Protein AF-D9SQQ8-F1 (afdb_monomer)

Radius of gyration: 16.2 Å; Cα contacts (8 Å, |Δi|>4): 139; chains: 1; bounding box: 41×45×34 Å

Sequence (114 aa):
MIEKIDISKSNCKKVIVDIDGVLAIEEANRSYIRLLPVKEASEAIKTLKKLGYVIILHTSRFEFEKKVTIDWLKANGFIYDDIKFGKPRGDIYIDDRGYRFNSWENFFNDVKLY

Solvent-accessible surface area (backbone atoms only — not comparable to full-atom values): 7014 Å² total; per-residue (Å²): 135,82,82,80,78,64,79,89,78,57,96,58,47,32,36,33,33,39,37,82,54,51,40,28,49,73,57,90,96,58,59,75,72,72,49,50,64,35,89,61,37,49,60,53,45,52,50,41,45,75,75,52,38,45,38,32,39,32,40,90,59,55,73,92,46,44,63,53,51,52,51,38,38,57,76,68,65,54,76,69,78,47,78,34,72,49,93,78,92,59,78,43,78,50,48,78,84,62,75,87,83,83,47,72,68,57,48,58,58,56,60,70,75,109

Foldseek 3Di:
DPDDDPPVPDPAFEEEEECDVQQFDHDPPDDLLPTDGDPCRQVVQVVSVVVRHAYEYEYCDDPVCVVSNVVSCVVVNHDHDYYDNDDDDTDHYHDNPDDPDDDPVVVVVVVVVD

pLDDT: mean 89.26, std 14.75, range [34.41, 98.31]

Structure (mmCIF, N/CA/C/O backbone):
data_AF-D9SQQ8-F1
#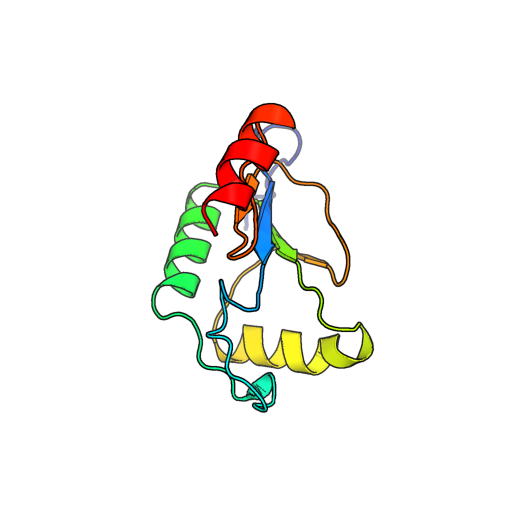
_entry.id   AF-D9SQQ8-F1
#
loop_
_atom_site.group_PDB
_atom_site.id
_atom_site.type_symbol
_atom_site.label_atom_id
_atom_site.label_alt_id
_atom_site.label_comp_id
_atom_site.label_asym_id
_atom_site.label_entity_id
_atom_site.label_seq_id
_atom_site.pdbx_PDB_ins_code
_atom_site.Cartn_x
_atom_site.Cartn_y
_atom_site.Cartn_z
_atom_site.occupancy
_atom_site.B_iso_or_equiv
_atom_site.auth_seq_id
_atom_site.auth_comp_id
_atom_site.auth_asym_id
_atom_site.auth_atom_id
_atom_site.pdbx_PDB_model_num
ATOM 1 N N . MET A 1 1 ? -20.841 -24.163 -2.973 1.00 34.41 1 MET A N 1
ATOM 2 C CA . MET A 1 1 ? -21.553 -22.875 -2.841 1.00 34.41 1 MET A CA 1
ATOM 3 C C . MET A 1 1 ? -20.645 -21.949 -2.059 1.00 34.41 1 MET A C 1
ATOM 5 O O . MET A 1 1 ? -20.301 -22.292 -0.940 1.00 34.41 1 MET A O 1
ATOM 9 N N . ILE A 1 2 ? -20.170 -20.868 -2.675 1.00 43.56 2 ILE A N 1
ATOM 10 C CA . ILE A 1 2 ? -19.396 -19.834 -1.978 1.00 43.56 2 ILE A CA 1
ATOM 11 C C . ILE A 1 2 ? -20.435 -18.898 -1.365 1.00 43.56 2 ILE A C 1
ATOM 13 O O . ILE A 1 2 ? -21.281 -18.379 -2.097 1.00 43.56 2 ILE A O 1
ATOM 17 N N . GLU A 1 3 ? -20.433 -18.755 -0.041 1.00 40.97 3 GLU A N 1
ATOM 18 C CA . GLU A 1 3 ? -21.317 -17.816 0.648 1.00 40.97 3 GLU A CA 1
ATOM 19 C C . GLU A 1 3 ? -21.110 -16.410 0.076 1.00 40.97 3 GLU A C 1
ATOM 21 O O . GLU A 1 3 ? -19.995 -15.887 0.026 1.00 40.97 3 GLU A O 1
ATOM 26 N N . LYS A 1 4 ? -22.200 -15.804 -0.402 1.00 48.50 4 LYS A N 1
ATOM 27 C CA . LYS A 1 4 ? -22.213 -14.394 -0.780 1.00 48.50 4 LYS A CA 1
ATOM 28 C C . LYS A 1 4 ? -22.090 -13.585 0.507 1.00 48.50 4 LYS A C 1
ATOM 30 O O . LYS A 1 4 ? -23.026 -13.556 1.300 1.00 48.50 4 LYS A O 1
ATOM 35 N N . ILE A 1 5 ? -20.935 -12.958 0.700 1.00 56.97 5 ILE A N 1
ATOM 36 C CA . ILE A 1 5 ? -20.684 -12.049 1.818 1.00 56.97 5 ILE A CA 1
ATOM 37 C C . ILE A 1 5 ? -21.680 -10.886 1.725 1.00 56.97 5 ILE A C 1
ATOM 39 O O . ILE A 1 5 ? -21.687 -10.132 0.750 1.00 56.97 5 ILE A O 1
ATOM 43 N N . ASP A 1 6 ? -22.529 -10.762 2.743 1.00 51.44 6 ASP A N 1
ATOM 44 C CA . ASP A 1 6 ? -23.430 -9.630 2.936 1.00 51.44 6 ASP A CA 1
ATOM 45 C C . ASP A 1 6 ? -22.625 -8.414 3.420 1.00 51.44 6 ASP A C 1
ATOM 47 O O . ASP A 1 6 ? -22.419 -8.188 4.614 1.00 51.44 6 ASP A O 1
ATOM 51 N N . ILE A 1 7 ? -22.158 -7.624 2.455 1.00 52.16 7 ILE A N 1
ATOM 52 C CA . ILE A 1 7 ? -21.410 -6.371 2.642 1.00 52.16 7 ILE A CA 1
ATOM 53 C C . ILE A 1 7 ? -22.167 -5.300 3.444 1.00 52.16 7 ILE A C 1
ATOM 55 O O . ILE A 1 7 ? -21.560 -4.299 3.818 1.00 52.16 7 ILE A O 1
ATOM 59 N N . SER A 1 8 ? -23.460 -5.489 3.739 1.00 51.50 8 SER A N 1
ATOM 60 C CA . SER A 1 8 ? -24.237 -4.554 4.560 1.00 51.50 8 SER A CA 1
ATOM 61 C C . SER A 1 8 ? -24.099 -4.790 6.072 1.00 51.50 8 SER A C 1
ATOM 63 O O . SER A 1 8 ? -24.489 -3.923 6.854 1.00 51.50 8 SER A O 1
ATOM 65 N N . LYS A 1 9 ? -23.524 -5.927 6.506 1.00 47.19 9 LYS A N 1
ATOM 66 C CA . LYS A 1 9 ? -23.503 -6.354 7.922 1.00 47.19 9 LYS A CA 1
ATOM 67 C C . LYS A 1 9 ? -22.140 -6.411 8.615 1.00 47.19 9 LYS A C 1
ATOM 69 O O . LYS A 1 9 ? -22.085 -6.744 9.796 1.00 47.19 9 LYS A O 1
ATOM 74 N N . SER A 1 10 ? -21.041 -6.056 7.958 1.00 49.28 10 SER A N 1
ATOM 75 C CA . SER A 1 10 ? -19.706 -6.114 8.571 1.00 49.28 10 SER A CA 1
ATOM 76 C C . SER A 1 10 ? -19.017 -4.754 8.573 1.00 49.28 10 SER A C 1
ATOM 78 O O . SER A 1 10 ? -18.886 -4.135 7.521 1.00 49.28 10 SER A O 1
ATOM 80 N N . ASN A 1 11 ? -18.511 -4.347 9.742 1.00 61.03 11 ASN A N 1
ATOM 81 C CA . ASN A 1 11 ? -17.512 -3.293 9.995 1.00 61.03 11 ASN A CA 1
ATOM 82 C C . ASN A 1 11 ? -16.183 -3.542 9.231 1.00 61.03 11 ASN A C 1
ATOM 84 O O . ASN A 1 11 ? -15.101 -3.593 9.816 1.00 61.03 11 ASN A O 1
ATOM 88 N N . CYS A 1 12 ? -16.247 -3.773 7.924 1.00 74.94 12 CYS A N 1
ATOM 89 C CA . CYS A 1 12 ? -15.117 -4.157 7.098 1.00 74.94 12 CYS A CA 1
ATOM 90 C C . CYS A 1 12 ? -14.290 -2.911 6.768 1.00 74.94 12 CYS A C 1
ATOM 92 O O . CYS A 1 12 ? -14.666 -2.101 5.920 1.00 74.94 12 CYS A O 1
ATOM 94 N N . LYS A 1 13 ? -13.180 -2.736 7.489 1.00 92.62 13 LYS A N 1
ATOM 95 C CA . LYS A 1 13 ? -12.264 -1.610 7.298 1.00 92.62 13 LYS A CA 1
ATOM 96 C C . LYS A 1 13 ? -11.484 -1.769 5.993 1.00 92.62 13 LYS A C 1
ATOM 98 O O . LYS A 1 13 ? -10.986 -2.852 5.678 1.00 92.62 13 LYS A O 1
ATOM 103 N N . LYS A 1 14 ? -11.339 -0.666 5.265 1.00 95.69 14 LYS A N 1
ATOM 104 C CA . LYS A 1 14 ? -10.522 -0.538 4.058 1.00 95.69 14 LYS A CA 1
ATOM 105 C C . LYS A 1 14 ? -9.100 -0.164 4.443 1.00 95.69 14 LYS A C 1
ATOM 107 O O . LYS A 1 14 ? -8.867 0.912 4.998 1.00 95.69 14 LYS A O 1
ATOM 112 N N . VAL A 1 15 ? -8.159 -1.036 4.111 1.00 97.75 15 VAL A N 1
ATOM 113 C CA . VAL A 1 15 ? -6.726 -0.778 4.228 1.00 97.75 15 VAL A CA 1
ATOM 114 C C . VAL A 1 15 ? -6.214 -0.372 2.854 1.00 97.75 15 VAL A C 1
ATOM 116 O O . VAL A 1 15 ? -6.300 -1.141 1.895 1.00 97.75 15 VAL A O 1
ATOM 119 N N . ILE A 1 16 ? -5.715 0.854 2.767 1.00 98.25 16 ILE A N 1
ATOM 120 C CA . ILE A 1 16 ? -5.030 1.382 1.596 1.00 98.25 16 ILE A CA 1
ATOM 121 C C . ILE A 1 16 ? -3.555 1.041 1.735 1.00 98.25 16 ILE A C 1
ATOM 123 O O . ILE A 1 16 ? -2.955 1.364 2.758 1.00 98.25 16 ILE A O 1
ATOM 127 N N . VAL A 1 17 ? -2.984 0.383 0.736 1.00 98.25 17 VAL A N 1
ATOM 128 C CA . VAL A 1 17 ? -1.600 -0.094 0.786 1.00 98.25 17 VAL A CA 1
ATOM 129 C C . VAL A 1 17 ? -0.848 0.479 -0.402 1.00 98.25 17 VAL A C 1
ATOM 131 O O . VAL A 1 17 ? -1.242 0.226 -1.542 1.00 98.25 17 VAL A O 1
ATOM 134 N N . ASP A 1 18 ? 0.194 1.261 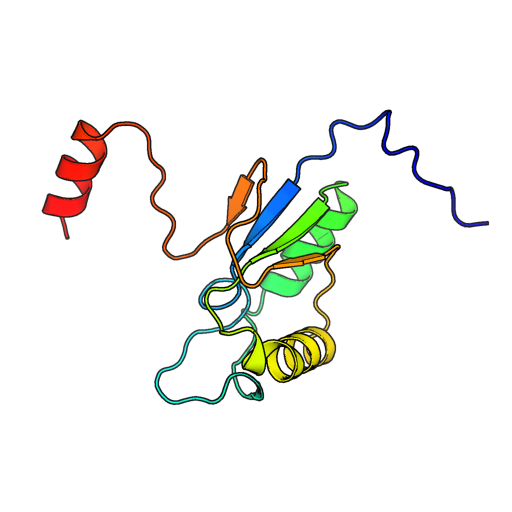-0.135 1.00 97.75 18 ASP A N 1
ATOM 135 C CA . ASP A 1 18 ? 1.108 1.709 -1.182 1.00 97.75 18 ASP A CA 1
ATOM 136 C C . ASP A 1 18 ? 1.867 0.520 -1.804 1.00 97.75 18 ASP A C 1
ATOM 138 O O . ASP A 1 18 ? 1.914 -0.572 -1.233 1.00 97.75 18 ASP A O 1
ATOM 142 N N . ILE A 1 19 ? 2.426 0.692 -3.002 1.00 97.19 19 ILE A N 1
ATOM 143 C CA . ILE A 1 19 ? 3.207 -0.354 -3.670 1.00 97.19 19 ILE A CA 1
ATOM 144 C C . ILE A 1 19 ? 4.711 -0.152 -3.462 1.00 97.19 19 ILE A C 1
ATOM 146 O O . ILE A 1 19 ? 5.386 -1.101 -3.062 1.00 97.19 19 ILE A O 1
ATOM 150 N N . ASP A 1 20 ? 5.253 1.025 -3.759 1.00 95.81 20 ASP A N 1
ATOM 151 C CA . ASP A 1 20 ? 6.693 1.247 -3.923 1.00 95.81 20 ASP A CA 1
ATOM 152 C C . ASP A 1 20 ? 7.333 1.707 -2.609 1.00 95.81 20 ASP A C 1
ATOM 154 O O . ASP A 1 20 ? 7.224 2.863 -2.224 1.00 95.81 20 ASP A O 1
ATOM 158 N N . GLY A 1 21 ? 8.041 0.797 -1.936 1.00 95.31 21 GLY A N 1
ATOM 159 C CA . GLY A 1 21 ? 8.542 0.981 -0.568 1.00 95.31 21 GLY A CA 1
ATOM 160 C C . GLY A 1 21 ? 7.757 0.168 0.468 1.00 95.31 21 GLY A C 1
ATOM 161 O O . GLY A 1 21 ? 8.253 -0.072 1.568 1.00 95.31 21 GLY A O 1
ATOM 162 N N . VAL A 1 22 ? 6.573 -0.342 0.100 1.00 97.56 22 VAL A N 1
ATOM 163 C CA . VAL A 1 22 ? 5.717 -1.169 0.972 1.00 97.56 22 VAL A CA 1
ATOM 164 C C . VAL A 1 22 ? 5.590 -2.613 0.477 1.00 97.56 22 VAL A C 1
ATOM 166 O O . VAL A 1 22 ? 5.873 -3.550 1.224 1.00 97.56 22 VAL A O 1
ATOM 169 N N . LEU A 1 23 ? 5.162 -2.825 -0.772 1.00 98.00 23 LEU A N 1
ATOM 170 C CA . LEU A 1 23 ? 5.048 -4.163 -1.373 1.00 98.00 23 LEU A CA 1
ATOM 171 C C . LEU A 1 23 ? 6.264 -4.517 -2.226 1.00 98.00 23 LEU A C 1
ATOM 173 O O . LEU A 1 23 ? 6.662 -5.681 -2.278 1.00 98.00 23 LEU A O 1
ATOM 177 N N . ALA A 1 24 ? 6.829 -3.527 -2.909 1.00 97.31 24 ALA A N 1
ATOM 178 C CA . ALA A 1 24 ? 8.020 -3.627 -3.731 1.00 97.31 24 ALA A CA 1
ATOM 179 C C . ALA A 1 24 ? 9.176 -2.897 -3.045 1.00 97.31 24 ALA A C 1
ATOM 181 O O . ALA A 1 24 ? 8.999 -1.796 -2.532 1.00 97.31 24 ALA A O 1
ATOM 182 N N . ILE A 1 25 ? 10.364 -3.497 -3.058 1.00 95.69 25 ILE A N 1
ATOM 183 C CA . ILE A 1 25 ? 11.595 -2.819 -2.655 1.00 95.69 25 ILE A CA 1
ATOM 184 C C . ILE A 1 25 ? 11.901 -1.779 -3.727 1.00 95.69 25 ILE A C 1
ATOM 186 O O . ILE A 1 25 ? 12.092 -2.132 -4.893 1.00 95.69 25 ILE A O 1
ATOM 190 N N . GLU A 1 26 ? 11.927 -0.511 -3.335 1.00 88.12 26 GLU A N 1
ATOM 191 C CA . GLU A 1 26 ? 12.252 0.577 -4.244 1.00 88.12 26 GLU A CA 1
ATOM 192 C C . GLU A 1 26 ? 13.745 0.551 -4.592 1.00 88.12 26 GLU A C 1
ATOM 194 O O . GLU A 1 26 ? 14.611 0.457 -3.722 1.00 88.12 26 GLU A O 1
ATOM 199 N N . GLU A 1 27 ? 14.052 0.622 -5.886 1.00 86.81 27 GLU A N 1
ATOM 200 C CA . GLU A 1 27 ? 15.421 0.638 -6.387 1.00 86.81 27 GLU A CA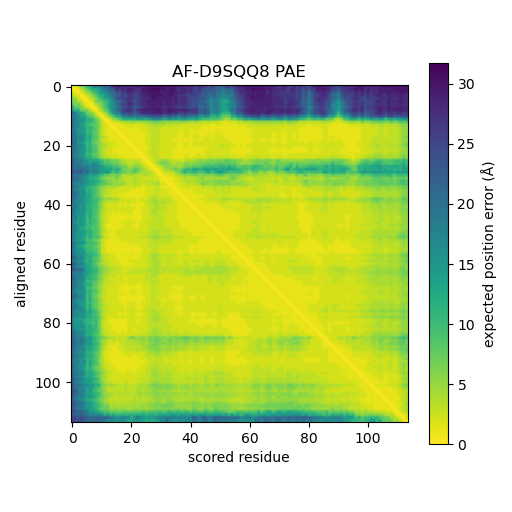 1
ATOM 201 C C . GLU A 1 27 ? 15.526 1.635 -7.539 1.00 86.81 27 GLU A C 1
ATOM 203 O O . GLU A 1 27 ? 14.807 1.537 -8.540 1.00 86.81 27 GLU A O 1
ATOM 208 N N . ALA A 1 28 ? 16.434 2.602 -7.400 1.00 80.75 28 ALA A N 1
ATOM 209 C CA . ALA A 1 28 ? 16.645 3.627 -8.411 1.00 80.75 28 ALA A CA 1
ATOM 210 C C . ALA A 1 28 ? 17.007 2.998 -9.768 1.00 80.75 28 ALA A C 1
ATOM 212 O O . ALA A 1 28 ? 17.832 2.089 -9.852 1.00 80.75 28 ALA A O 1
ATOM 213 N N . ASN A 1 29 ? 16.420 3.524 -10.848 1.00 78.75 29 ASN A N 1
ATOM 214 C CA . ASN A 1 29 ? 16.685 3.128 -12.240 1.00 78.75 29 ASN A CA 1
ATOM 215 C C . ASN A 1 29 ? 16.293 1.689 -12.623 1.00 78.75 29 ASN A C 1
ATOM 217 O O . ASN A 1 29 ? 16.644 1.227 -13.712 1.00 78.75 29 ASN A O 1
ATOM 221 N N . ARG A 1 30 ? 15.542 0.971 -11.781 1.00 81.62 30 ARG A N 1
ATOM 222 C CA . ARG A 1 30 ? 15.056 -0.373 -12.105 1.00 81.62 30 ARG A CA 1
ATOM 223 C C . ARG A 1 30 ? 13.627 -0.318 -12.640 1.00 81.62 30 ARG A C 1
ATOM 225 O O . ARG A 1 30 ? 12.750 0.322 -12.076 1.00 81.62 30 ARG A O 1
ATOM 232 N N . SER A 1 31 ? 13.374 -1.025 -13.741 1.00 86.62 31 SER A N 1
ATOM 233 C CA . SER A 1 31 ? 12.014 -1.182 -14.272 1.00 86.62 31 SER A CA 1
ATOM 234 C C . SER A 1 31 ? 11.111 -1.898 -13.261 1.00 86.62 31 SER A C 1
ATOM 236 O O . SER A 1 31 ? 11.527 -2.905 -12.682 1.00 86.62 31 SER A O 1
ATOM 238 N N . TYR A 1 32 ? 9.859 -1.446 -13.128 1.00 88.56 32 TYR A N 1
ATOM 239 C CA . TYR A 1 32 ? 8.873 -1.995 -12.189 1.00 88.56 32 TYR A CA 1
ATOM 240 C C . TYR A 1 32 ? 8.723 -3.515 -12.239 1.00 88.56 32 TYR A C 1
ATOM 242 O O . TYR A 1 32 ? 8.615 -4.155 -11.199 1.00 88.56 32 TYR A O 1
ATOM 250 N N . ILE A 1 33 ? 8.788 -4.122 -13.429 1.00 88.50 33 ILE A N 1
ATOM 251 C CA . ILE A 1 33 ? 8.663 -5.581 -13.578 1.00 88.50 33 ILE A CA 1
ATOM 252 C C . ILE A 1 33 ? 9.808 -6.358 -12.914 1.00 88.50 33 ILE A C 1
ATOM 254 O O . ILE A 1 33 ? 9.681 -7.551 -12.657 1.00 88.50 33 ILE A O 1
ATOM 258 N N . ARG A 1 34 ? 10.942 -5.698 -12.659 1.00 90.06 34 ARG A N 1
ATOM 259 C CA . ARG A 1 34 ? 12.133 -6.312 -12.072 1.00 90.06 34 ARG A CA 1
ATOM 260 C C . ARG A 1 34 ? 12.260 -6.047 -10.580 1.00 90.06 34 ARG A C 1
ATOM 262 O O . ARG A 1 34 ? 13.192 -6.607 -10.007 1.00 90.06 34 ARG A O 1
ATOM 269 N N . LEU A 1 35 ? 11.422 -5.202 -9.977 1.00 93.88 35 LEU A N 1
ATOM 270 C CA . LEU A 1 35 ? 11.518 -4.914 -8.546 1.00 93.88 35 LEU A CA 1
ATOM 271 C C . LEU A 1 35 ? 11.312 -6.192 -7.734 1.00 93.88 35 LEU A C 1
ATOM 273 O O . LEU A 1 35 ? 10.528 -7.066 -8.113 1.00 93.88 35 LEU A O 1
ATOM 277 N N . LEU A 1 36 ? 12.046 -6.309 -6.633 1.00 95.81 36 LEU A N 1
ATOM 278 C CA . LEU A 1 36 ? 11.891 -7.428 -5.713 1.00 95.81 36 LEU A CA 1
ATOM 279 C C . LEU A 1 36 ? 10.706 -7.151 -4.782 1.00 95.81 36 LEU A C 1
ATOM 281 O O . LEU A 1 36 ? 10.551 -6.013 -4.337 1.00 95.81 36 LEU A O 1
ATOM 285 N N . PRO A 1 37 ? 9.863 -8.147 -4.469 1.00 97.06 37 PRO A N 1
ATOM 286 C CA . PRO A 1 37 ? 8.838 -7.970 -3.454 1.00 97.06 37 PRO A CA 1
ATOM 287 C C . PRO A 1 37 ? 9.488 -7.855 -2.069 1.00 97.06 37 PRO A C 1
ATOM 289 O O . PRO A 1 37 ? 10.483 -8.525 -1.777 1.00 97.06 37 PRO A O 1
ATOM 292 N N . VAL A 1 38 ? 8.892 -7.055 -1.189 1.00 97.31 38 VAL A N 1
ATOM 293 C CA . VAL A 1 38 ? 9.194 -7.100 0.245 1.00 97.31 38 VAL A CA 1
ATOM 294 C C . VAL A 1 38 ? 8.788 -8.482 0.763 1.00 97.31 38 VAL A C 1
ATOM 296 O O . VAL A 1 38 ? 7.657 -8.930 0.556 1.00 97.31 38 VAL A O 1
ATOM 299 N N . LYS A 1 39 ? 9.730 -9.182 1.404 1.00 94.69 39 LYS A N 1
ATO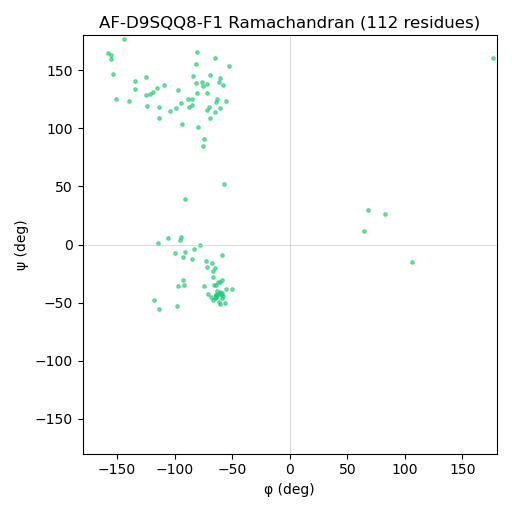M 300 C CA . LYS A 1 39 ? 9.654 -10.625 1.688 1.00 94.69 39 LYS A CA 1
ATOM 301 C C . LYS A 1 39 ? 8.391 -11.024 2.462 1.00 94.69 39 LYS A C 1
ATOM 303 O O . LYS A 1 39 ? 7.794 -12.058 2.169 1.00 94.69 39 LYS A O 1
ATOM 308 N N . GLU A 1 40 ? 7.959 -10.205 3.414 1.00 94.88 40 GLU A N 1
ATOM 309 C CA . GLU A 1 40 ? 6.824 -10.480 4.300 1.00 94.88 40 GLU A CA 1
ATOM 310 C C . GLU A 1 40 ? 5.488 -9.919 3.778 1.00 94.88 40 GLU A C 1
ATOM 312 O O . GLU A 1 40 ? 4.423 -10.271 4.293 1.00 94.88 40 GLU A O 1
ATOM 317 N N . ALA A 1 41 ? 5.508 -9.075 2.742 1.00 97.06 41 ALA A N 1
ATOM 318 C CA . ALA A 1 41 ? 4.344 -8.291 2.337 1.00 97.06 41 ALA A CA 1
ATOM 319 C C . ALA A 1 41 ? 3.170 -9.159 1.857 1.00 97.06 41 ALA A C 1
ATOM 321 O O . ALA A 1 41 ? 2.027 -8.940 2.258 1.00 97.06 41 ALA A O 1
ATOM 322 N N . SER A 1 42 ? 3.431 -10.189 1.043 1.00 95.62 42 SER A N 1
ATOM 323 C CA . SER A 1 42 ? 2.370 -11.080 0.543 1.00 95.62 42 SER A CA 1
ATOM 324 C C . SER A 1 42 ? 1.639 -11.803 1.684 1.00 95.62 42 SER A C 1
ATOM 326 O O . SER A 1 42 ? 0.409 -11.906 1.667 1.00 95.62 42 SER A O 1
ATOM 328 N N . GLU A 1 43 ? 2.364 -12.263 2.711 1.00 95.81 43 GLU A N 1
ATOM 329 C CA . GLU A 1 43 ? 1.750 -12.961 3.849 1.00 95.81 43 GLU A CA 1
ATOM 330 C C . GLU A 1 43 ? 1.009 -12.004 4.790 1.00 95.81 43 GLU A C 1
ATOM 332 O O . GLU A 1 43 ? -0.077 -12.334 5.278 1.00 95.81 43 GLU A O 1
ATOM 337 N N .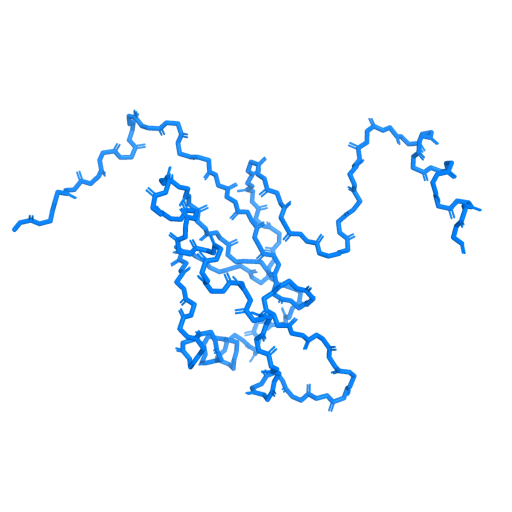 ALA A 1 44 ? 1.526 -10.787 4.981 1.00 96.19 44 ALA A N 1
ATOM 338 C CA . ALA A 1 44 ? 0.823 -9.742 5.718 1.00 96.19 44 ALA A CA 1
ATOM 339 C C . ALA A 1 44 ? -0.537 -9.423 5.072 1.00 96.19 44 ALA A C 1
ATOM 341 O O . ALA A 1 44 ? -1.567 -9.414 5.749 1.00 96.19 44 ALA A O 1
ATOM 342 N N . ILE A 1 45 ? -0.569 -9.262 3.745 1.00 97.56 45 ILE A N 1
ATOM 343 C CA . ILE A 1 45 ? -1.802 -8.999 2.991 1.00 97.56 45 ILE A CA 1
ATOM 344 C C . ILE A 1 45 ? -2.788 -10.170 3.086 1.00 97.56 45 ILE A C 1
ATOM 346 O O . ILE A 1 45 ? -3.978 -9.958 3.332 1.00 97.56 45 ILE A O 1
ATOM 350 N N . LYS A 1 46 ? -2.312 -11.417 2.969 1.00 96.25 46 LYS A N 1
ATOM 351 C CA . LYS A 1 46 ? -3.151 -12.611 3.179 1.00 96.25 46 LYS A CA 1
ATOM 352 C C . LYS A 1 46 ? -3.751 -12.647 4.579 1.00 96.25 46 LYS A C 1
ATOM 354 O O . LYS A 1 46 ? -4.926 -12.977 4.727 1.00 96.25 46 LYS A O 1
ATOM 359 N N . THR A 1 47 ? -2.967 -12.298 5.593 1.00 95.75 47 THR A N 1
ATOM 360 C CA . THR A 1 47 ? -3.425 -12.245 6.985 1.00 95.75 47 THR A CA 1
ATOM 361 C C . THR A 1 47 ? -4.500 -11.177 7.173 1.00 95.75 47 THR A C 1
ATOM 363 O O . THR A 1 47 ? -5.552 -11.475 7.733 1.00 95.7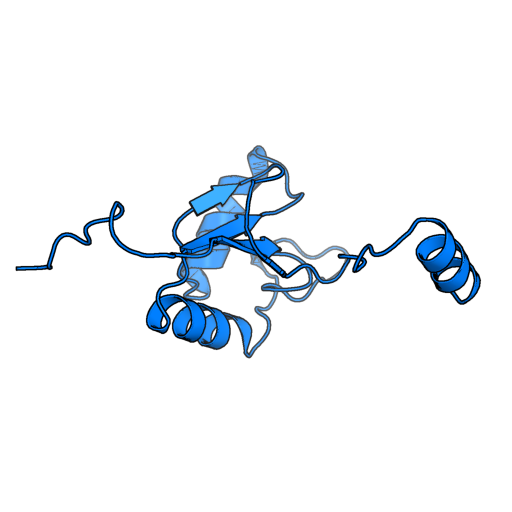5 47 THR A O 1
ATOM 366 N N . LEU A 1 48 ? -4.311 -9.971 6.627 1.00 94.38 48 LEU A N 1
ATOM 367 C CA . LEU A 1 48 ? -5.336 -8.923 6.661 1.00 94.38 48 LEU A CA 1
ATOM 368 C C . LEU A 1 48 ? -6.630 -9.366 5.960 1.00 94.38 48 LEU A C 1
ATOM 370 O O . LEU A 1 48 ? -7.717 -9.194 6.507 1.00 94.38 48 LEU A O 1
ATOM 374 N N . LYS A 1 49 ? -6.544 -10.021 4.797 1.00 93.75 49 LYS A N 1
ATOM 375 C CA . LYS A 1 49 ? -7.742 -10.566 4.141 1.00 93.75 49 LYS A CA 1
ATOM 376 C C . LYS A 1 49 ? -8.438 -11.643 4.981 1.00 93.75 49 LYS A C 1
ATOM 378 O O . LYS A 1 49 ? -9.662 -11.630 5.061 1.00 93.75 49 LYS A O 1
ATOM 383 N N . LYS A 1 50 ? -7.693 -12.538 5.646 1.00 94.50 50 LYS A N 1
ATOM 384 C CA . LYS A 1 50 ? -8.258 -13.550 6.569 1.00 94.50 50 LYS A CA 1
ATOM 385 C C . LYS A 1 50 ? -8.979 -12.917 7.763 1.00 94.50 50 LYS A C 1
ATOM 387 O O . LYS A 1 50 ? -9.963 -13.471 8.236 1.00 94.50 50 LYS A O 1
ATOM 392 N N . LEU A 1 51 ? -8.512 -11.757 8.224 1.00 92.56 51 LEU A N 1
ATOM 393 C CA . LEU A 1 51 ? -9.151 -10.968 9.283 1.00 92.56 51 LEU A CA 1
ATOM 394 C C . LEU A 1 51 ? -10.365 -10.159 8.788 1.00 92.56 51 LEU A C 1
ATOM 396 O O . LEU A 1 51 ? -11.001 -9.470 9.582 1.00 92.56 51 LEU A O 1
ATOM 400 N N . GLY A 1 52 ? -10.694 -10.239 7.496 1.00 92.75 52 GLY A N 1
ATOM 401 C CA . GLY A 1 52 ? -11.858 -9.581 6.915 1.00 92.75 52 GLY A CA 1
ATOM 402 C C . GLY A 1 52 ? -11.638 -8.112 6.566 1.00 92.75 52 GLY A C 1
ATOM 403 O O . GLY A 1 52 ? -12.607 -7.364 6.561 1.00 92.75 52 GLY A O 1
ATOM 404 N N . TYR A 1 53 ? -10.405 -7.676 6.290 1.00 95.12 53 TYR A N 1
ATOM 405 C CA . TYR A 1 53 ? -10.141 -6.339 5.744 1.00 95.12 53 TYR A CA 1
ATOM 406 C C . TYR A 1 53 ? -10.302 -6.309 4.218 1.00 95.12 53 TYR A C 1
ATOM 408 O O . TYR A 1 53 ? -9.922 -7.258 3.527 1.00 95.12 53 TYR A O 1
ATOM 416 N N . VAL A 1 54 ? -10.793 -5.182 3.691 1.00 96.25 54 VAL A N 1
ATOM 417 C CA . VAL A 1 54 ? -10.740 -4.876 2.251 1.00 96.25 54 VAL A CA 1
ATOM 418 C C . VAL A 1 54 ? -9.386 -4.247 1.942 1.00 96.25 54 VAL A C 1
ATOM 420 O O . VAL A 1 54 ? -9.021 -3.240 2.549 1.00 96.25 54 VAL A O 1
ATOM 423 N N . ILE A 1 55 ? -8.659 -4.817 0.986 1.00 97.88 55 ILE A N 1
ATOM 424 C CA . ILE A 1 55 ? -7.325 -4.369 0.581 1.00 97.88 55 ILE A CA 1
ATOM 425 C C . ILE A 1 55 ? -7.424 -3.618 -0.740 1.00 97.88 55 ILE A C 1
ATOM 427 O O . ILE A 1 55 ? -7.744 -4.205 -1.774 1.00 97.88 55 ILE A O 1
ATOM 431 N N . ILE A 1 56 ? -7.112 -2.325 -0.707 1.00 98.12 56 ILE A N 1
ATOM 432 C CA . ILE A 1 56 ? -7.040 -1.476 -1.896 1.00 98.12 56 ILE A CA 1
ATOM 433 C C . ILE A 1 56 ? -5.587 -1.062 -2.079 1.00 98.12 56 ILE A C 1
ATOM 435 O O . ILE A 1 56 ? -5.021 -0.386 -1.223 1.00 98.12 56 ILE A O 1
ATOM 439 N N . LEU A 1 57 ? -4.992 -1.445 -3.201 1.00 98.31 57 LEU A N 1
ATOM 440 C CA . LEU A 1 57 ? -3.665 -0.967 -3.559 1.00 98.31 57 LEU A CA 1
ATOM 441 C C . LEU A 1 57 ? -3.754 0.470 -4.073 1.00 98.31 57 LEU A C 1
ATOM 443 O O . LEU A 1 57 ? -4.671 0.823 -4.818 1.00 98.31 57 LEU A O 1
ATOM 447 N N . HIS A 1 58 ? -2.797 1.295 -3.680 1.00 96.81 58 HIS A N 1
ATOM 448 C CA . HIS A 1 58 ? -2.621 2.663 -4.142 1.00 96.81 58 HIS A CA 1
ATOM 449 C C . HIS A 1 58 ? -1.204 2.814 -4.682 1.00 96.81 58 HIS A C 1
ATOM 451 O O . HIS A 1 58 ? -0.286 2.186 -4.174 1.00 96.81 58 HIS A O 1
ATOM 457 N N . THR A 1 59 ? -1.024 3.602 -5.735 1.00 96.62 59 THR A N 1
ATOM 458 C CA . THR A 1 59 ? 0.309 3.878 -6.266 1.00 96.62 59 THR A CA 1
ATOM 459 C C . THR A 1 59 ? 0.338 5.224 -6.974 1.00 96.62 59 THR A C 1
ATOM 461 O O . THR A 1 59 ? -0.650 5.637 -7.586 1.00 96.62 59 THR A O 1
ATOM 464 N N . SER A 1 60 ? 1.486 5.895 -6.885 1.00 94.25 60 SER A N 1
ATOM 465 C CA . SER A 1 60 ? 1.811 7.110 -7.635 1.00 94.25 60 SER A CA 1
ATOM 466 C C . SER A 1 60 ? 2.323 6.830 -9.053 1.00 94.25 60 SER A C 1
ATOM 468 O O . SER A 1 60 ? 2.530 7.778 -9.812 1.00 94.25 60 SER A O 1
ATOM 470 N N . ARG A 1 61 ? 2.501 5.553 -9.428 1.00 93.62 61 ARG A N 1
ATOM 471 C CA . ARG A 1 61 ? 2.759 5.140 -10.815 1.00 93.62 61 ARG A CA 1
ATOM 472 C C . ARG A 1 61 ? 1.700 5.717 -11.749 1.00 93.62 61 ARG A C 1
ATOM 474 O O . ARG A 1 61 ? 0.558 5.961 -11.355 1.00 93.62 61 ARG A O 1
ATOM 481 N N . PHE A 1 62 ? 2.053 5.904 -13.012 1.00 93.25 62 PHE A N 1
ATOM 482 C CA . PHE A 1 62 ? 1.138 6.452 -14.006 1.00 93.25 62 PHE A CA 1
ATOM 483 C C . PHE A 1 62 ? 0.183 5.386 -14.560 1.00 93.25 62 PHE A C 1
ATOM 485 O O . PHE A 1 62 ? 0.506 4.201 -14.621 1.00 93.25 62 PHE A O 1
ATOM 492 N N . GLU A 1 63 ? -0.991 5.798 -15.055 1.00 92.88 63 GLU A N 1
ATOM 493 C CA . GLU A 1 63 ? -1.995 4.868 -15.611 1.00 92.88 63 GLU A CA 1
ATOM 494 C C . GLU A 1 63 ? -1.444 4.046 -16.798 1.00 92.88 63 GLU A C 1
ATOM 496 O O . GLU A 1 63 ? -1.816 2.886 -16.976 1.00 92.88 63 GLU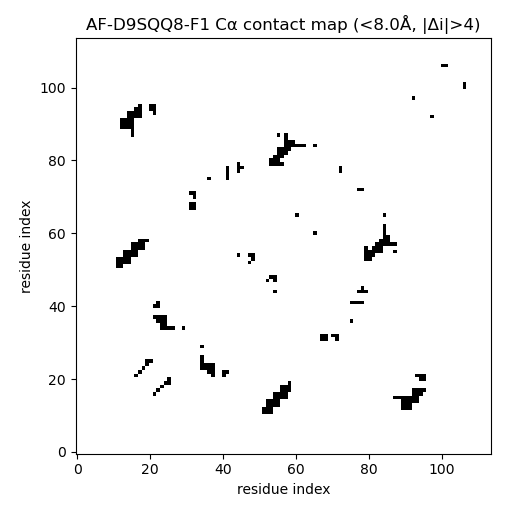 A O 1
ATOM 501 N N . PHE A 1 64 ? -0.500 4.587 -17.584 1.00 93.38 64 PHE A N 1
ATOM 502 C CA . PHE A 1 64 ? 0.150 3.834 -18.670 1.00 93.38 64 PHE A CA 1
ATOM 503 C C . PHE A 1 64 ? 1.037 2.679 -18.158 1.00 93.38 64 PHE A C 1
ATOM 505 O O . PHE A 1 64 ? 1.355 1.758 -18.908 1.00 93.38 64 PHE A O 1
ATOM 512 N N . GLU A 1 65 ? 1.382 2.673 -16.868 1.00 94.94 65 GLU A N 1
ATOM 513 C CA . GLU A 1 65 ? 2.172 1.643 -16.180 1.00 94.94 65 GLU A CA 1
ATOM 514 C C . GLU A 1 65 ? 1.281 0.604 -15.486 1.00 94.94 65 GLU A C 1
ATOM 516 O O . GLU A 1 65 ? 1.755 -0.328 -14.824 1.00 94.94 65 GLU A O 1
ATOM 521 N N . LYS A 1 66 ? -0.038 0.716 -15.653 1.00 95.69 66 LYS A N 1
ATOM 522 C CA . LYS A 1 66 ? -1.006 -0.191 -15.043 1.00 95.69 66 LYS A CA 1
ATOM 523 C C . LYS A 1 66 ? -0.789 -1.639 -15.425 1.00 95.69 66 LYS A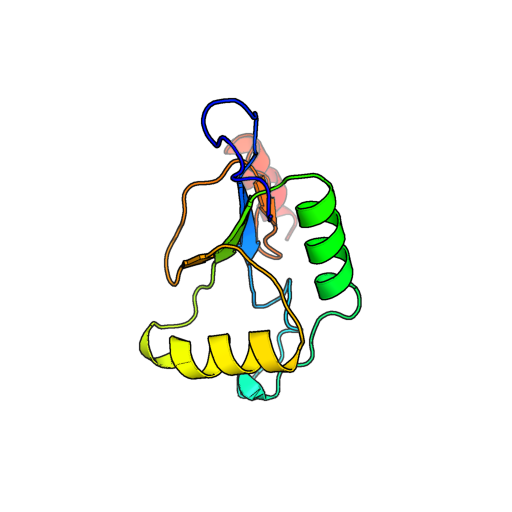 C 1
ATOM 525 O O . LYS A 1 66 ? -0.809 -2.509 -14.557 1.00 95.69 66 LYS A O 1
ATOM 530 N N . LYS A 1 67 ? -0.538 -1.903 -16.710 1.00 96.50 67 LYS A N 1
ATOM 531 C CA . LYS A 1 67 ? -0.313 -3.269 -17.187 1.00 96.50 67 LYS A CA 1
ATOM 532 C C . LYS A 1 67 ? 0.900 -3.898 -16.500 1.00 96.50 67 LYS A C 1
ATOM 534 O O . LYS A 1 67 ? 0.778 -4.983 -15.942 1.00 96.50 67 LYS A O 1
ATOM 539 N N . VAL A 1 68 ? 2.042 -3.205 -16.497 1.00 96.56 68 VAL A N 1
ATOM 540 C CA . VAL A 1 68 ? 3.273 -3.727 -15.880 1.00 96.56 68 VAL A CA 1
ATOM 541 C C . VAL A 1 68 ? 3.118 -3.911 -14.369 1.00 96.56 68 VAL A C 1
ATOM 543 O O . VAL A 1 68 ? 3.615 -4.887 -13.815 1.00 96.56 68 VAL A O 1
ATOM 546 N N . THR A 1 69 ? 2.366 -3.028 -13.713 1.00 96.88 69 THR A N 1
ATOM 547 C CA . THR A 1 69 ? 2.077 -3.119 -12.278 1.00 96.88 69 THR A CA 1
ATOM 548 C C . THR A 1 69 ? 1.213 -4.337 -11.947 1.00 96.88 69 THR A C 1
ATOM 550 O O . THR A 1 69 ? 1.565 -5.109 -11.059 1.00 96.88 69 THR A O 1
ATOM 553 N N . ILE A 1 70 ? 0.123 -4.563 -12.688 1.00 97.38 70 ILE A N 1
ATOM 554 C CA . ILE A 1 70 ? -0.757 -5.728 -12.492 1.00 97.38 70 ILE A CA 1
ATOM 555 C C . ILE A 1 70 ? -0.013 -7.036 -12.786 1.00 97.38 70 ILE A C 1
ATOM 557 O O . ILE A 1 70 ? -0.126 -7.992 -12.017 1.00 97.38 70 ILE A O 1
ATOM 561 N N . ASP A 1 71 ? 0.775 -7.077 -13.864 1.00 97.38 71 ASP A N 1
ATOM 562 C CA . ASP A 1 71 ? 1.568 -8.257 -14.222 1.00 97.38 71 ASP A CA 1
ATOM 563 C C . ASP A 1 71 ? 2.580 -8.599 -13.114 1.00 97.38 71 ASP A C 1
ATOM 565 O O . ASP A 1 71 ? 2.702 -9.763 -12.727 1.00 97.38 71 ASP A O 1
ATOM 569 N N . TRP A 1 72 ? 3.249 -7.589 -12.546 1.00 97.44 72 TRP A N 1
ATOM 570 C CA . TRP A 1 72 ? 4.172 -7.767 -11.424 1.00 97.44 72 TRP A CA 1
ATOM 571 C C . TRP A 1 72 ? 3.465 -8.264 -10.156 1.00 97.44 72 TRP A C 1
ATOM 573 O O . TRP A 1 72 ? 3.932 -9.214 -9.525 1.00 97.44 72 TRP A O 1
ATOM 583 N N . LEU A 1 73 ? 2.315 -7.683 -9.796 1.00 97.75 73 LEU A N 1
ATOM 584 C CA . LEU A 1 73 ? 1.535 -8.107 -8.626 1.00 97.75 73 LEU A CA 1
ATOM 585 C C . LEU A 1 73 ? 1.105 -9.574 -8.739 1.00 97.75 73 LEU A C 1
ATOM 587 O O . LEU A 1 73 ? 1.232 -10.341 -7.782 1.00 97.75 73 LEU A O 1
ATOM 591 N N . LYS A 1 74 ? 0.652 -9.978 -9.932 1.00 96.50 74 LYS A N 1
ATOM 592 C CA . LYS A 1 74 ? 0.267 -11.359 -10.231 1.00 96.50 74 LYS A CA 1
ATOM 593 C C . LYS A 1 74 ? 1.459 -12.309 -10.146 1.00 96.50 74 LYS A C 1
ATOM 595 O O . LYS A 1 74 ? 1.340 -13.363 -9.526 1.00 96.50 74 LYS A O 1
ATOM 600 N N . ALA A 1 75 ? 2.595 -11.943 -10.741 1.00 96.19 75 ALA A N 1
ATOM 601 C CA . ALA A 1 75 ? 3.808 -12.762 -10.727 1.00 96.19 75 ALA A CA 1
ATOM 602 C C . ALA A 1 75 ? 4.334 -13.012 -9.303 1.00 96.19 75 ALA A C 1
ATOM 604 O O . ALA A 1 75 ? 4.854 -14.089 -9.024 1.00 96.19 75 ALA A O 1
ATOM 605 N N . ASN A 1 76 ? 4.140 -12.052 -8.396 1.00 95.69 76 ASN A N 1
ATOM 606 C CA . ASN A 1 76 ? 4.561 -12.142 -6.996 1.00 95.69 76 ASN A CA 1
ATOM 607 C C . ASN A 1 76 ? 3.454 -12.646 -6.044 1.00 95.69 76 ASN A C 1
ATOM 609 O O . ASN A 1 76 ? 3.641 -12.676 -4.828 1.00 95.69 76 ASN A O 1
ATOM 613 N N . GLY A 1 77 ? 2.298 -13.066 -6.573 1.00 94.56 77 GLY A N 1
ATOM 614 C CA . GLY A 1 77 ? 1.233 -13.693 -5.787 1.00 94.56 77 GLY A CA 1
ATOM 615 C C . GLY A 1 77 ? 0.534 -12.758 -4.795 1.00 94.56 77 GLY A C 1
ATOM 616 O O . GLY A 1 77 ? 0.069 -13.217 -3.747 1.00 94.56 77 GLY A O 1
ATOM 617 N N . PHE A 1 78 ? 0.468 -11.457 -5.092 1.00 97.62 78 PHE 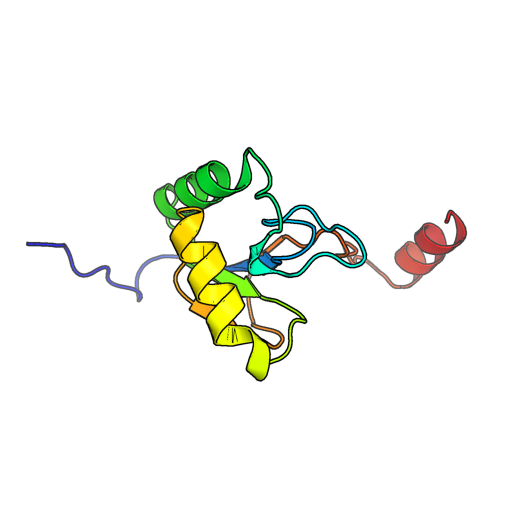A N 1
ATOM 618 C CA . PHE A 1 78 ? -0.299 -10.508 -4.287 1.00 97.62 78 PHE A CA 1
ATOM 619 C C . PHE A 1 78 ? -1.799 -10.655 -4.547 1.00 97.62 78 PHE A C 1
ATOM 621 O O . PHE A 1 78 ? -2.245 -10.763 -5.689 1.00 97.62 78 PHE A O 1
ATOM 628 N N . ILE A 1 79 ? -2.582 -10.629 -3.468 1.00 96.12 79 ILE A N 1
ATOM 629 C CA . ILE A 1 79 ? -4.046 -10.667 -3.507 1.00 96.12 79 ILE A CA 1
ATOM 630 C C . ILE A 1 79 ? -4.603 -9.355 -2.962 1.00 96.12 79 ILE A C 1
ATOM 632 O O . ILE A 1 79 ? -4.150 -8.867 -1.936 1.00 96.12 79 ILE A O 1
ATOM 636 N N . TYR A 1 80 ? -5.587 -8.775 -3.634 1.00 97.88 80 TYR A N 1
ATOM 637 C CA . TYR A 1 80 ? -6.182 -7.490 -3.266 1.00 97.88 80 TYR A CA 1
ATOM 638 C C . TYR A 1 80 ? -7.587 -7.387 -3.870 1.00 97.88 80 TYR A C 1
ATOM 640 O O . TYR A 1 80 ? -7.952 -8.203 -4.715 1.00 97.88 80 TYR A O 1
ATOM 648 N N . ASP A 1 81 ? -8.395 -6.443 -3.392 1.00 97.44 81 ASP A N 1
ATOM 649 C CA . ASP A 1 81 ? -9.770 -6.235 -3.866 1.00 97.44 81 ASP A CA 1
ATOM 650 C C . ASP A 1 81 ? -9.837 -5.213 -5.010 1.00 97.44 81 ASP A C 1
ATOM 652 O O . ASP A 1 81 ? -10.645 -5.364 -5.923 1.00 97.44 81 ASP A O 1
ATOM 656 N N . ASP A 1 82 ? -8.982 -4.185 -4.985 1.00 96.81 82 ASP A N 1
ATOM 657 C CA . ASP A 1 82 ? -8.938 -3.121 -5.998 1.00 96.81 82 ASP A CA 1
ATOM 658 C C . ASP A 1 82 ? -7.542 -2.464 -6.057 1.00 96.81 82 ASP A C 1
ATOM 660 O O . ASP A 1 82 ? -6.750 -2.597 -5.123 1.00 96.81 82 ASP A O 1
ATOM 664 N N . ILE A 1 83 ? -7.239 -1.744 -7.139 1.00 97.50 83 ILE A N 1
ATOM 665 C CA . ILE A 1 83 ? -6.016 -0.943 -7.308 1.00 97.50 83 ILE A CA 1
ATOM 666 C C . ILE A 1 83 ? -6.362 0.436 -7.880 1.00 97.50 83 ILE A C 1
ATOM 668 O O . ILE A 1 83 ? -7.118 0.541 -8.850 1.00 97.50 83 ILE A O 1
ATOM 672 N N . LYS A 1 84 ? -5.801 1.503 -7.300 1.00 96.75 84 LYS A N 1
ATOM 673 C CA . LYS A 1 84 ? -6.013 2.894 -7.722 1.00 96.75 84 LYS A CA 1
ATOM 674 C C . LYS A 1 84 ? -4.692 3.603 -8.029 1.00 96.75 84 LYS A C 1
ATOM 676 O O . LYS A 1 84 ? -3.806 3.661 -7.185 1.00 96.75 84 LYS A O 1
ATOM 681 N N . PHE A 1 85 ? -4.619 4.212 -9.212 1.00 94.31 85 PHE A N 1
ATOM 682 C CA . PHE A 1 85 ? -3.518 5.069 -9.689 1.00 94.31 85 PHE A CA 1
ATOM 683 C C . PHE A 1 85 ? -3.785 6.544 -9.326 1.00 94.31 85 PHE A C 1
ATOM 685 O O . PHE A 1 85 ? -3.638 7.468 -10.119 1.00 94.31 85 PHE A O 1
ATOM 692 N N . GLY A 1 86 ? -4.320 6.742 -8.124 1.00 87.12 86 GLY A N 1
ATOM 693 C CA . GLY A 1 86 ? -4.797 8.005 -7.575 1.00 87.12 86 GLY A CA 1
ATOM 694 C C . GLY A 1 86 ? -5.403 7.754 -6.197 1.00 87.12 86 GLY A C 1
ATOM 695 O O . GLY A 1 86 ? -5.748 6.619 -5.877 1.00 87.12 86 GLY A O 1
ATOM 696 N N . LYS A 1 87 ? -5.538 8.789 -5.364 1.00 89.62 87 LYS A N 1
ATOM 697 C CA . LYS A 1 87 ? -5.811 8.623 -3.927 1.00 89.62 87 LYS A CA 1
ATOM 698 C C . LYS A 1 87 ? -7.188 7.990 -3.630 1.00 89.62 87 LYS A C 1
ATOM 700 O O . LYS A 1 87 ? -8.212 8.641 -3.860 1.00 89.62 87 LYS A O 1
ATOM 705 N N . PRO A 1 88 ? -7.257 6.769 -3.063 1.00 93.50 88 PRO A N 1
ATOM 706 C CA . PRO A 1 88 ? -8.511 6.173 -2.613 1.00 93.50 88 PRO A CA 1
ATOM 707 C C . PRO A 1 88 ? -8.940 6.715 -1.244 1.00 93.50 88 PRO A C 1
ATOM 709 O O . PRO A 1 88 ? -8.148 7.280 -0.492 1.00 93.50 88 PRO A O 1
ATOM 712 N N . ARG A 1 89 ? -10.205 6.469 -0.886 1.00 92.94 89 ARG A N 1
ATOM 713 C CA . ARG A 1 89 ? -10.718 6.662 0.476 1.00 92.94 89 ARG A CA 1
ATOM 714 C C . ARG A 1 89 ? -10.646 5.343 1.248 1.00 92.94 89 ARG A C 1
ATOM 716 O O . ARG A 1 89 ? -11.295 4.377 0.843 1.00 92.94 89 ARG A O 1
ATOM 723 N N . GLY A 1 90 ? -9.935 5.328 2.373 1.00 94.12 90 GLY A N 1
ATOM 724 C CA . GLY A 1 90 ? -9.896 4.190 3.298 1.00 94.12 90 GLY A CA 1
ATOM 725 C C . GLY A 1 90 ? -9.810 4.581 4.770 1.00 94.12 90 GLY A C 1
ATOM 726 O O . GLY A 1 90 ? -9.755 5.766 5.103 1.00 94.12 90 GLY A O 1
ATOM 727 N N . ASP A 1 91 ? -9.835 3.561 5.626 1.00 95.94 91 ASP A N 1
ATOM 728 C CA . ASP A 1 91 ? -9.844 3.674 7.089 1.00 95.94 91 ASP A CA 1
ATOM 729 C C . ASP A 1 91 ? -8.429 3.628 7.678 1.00 95.94 91 ASP A C 1
ATOM 731 O O . ASP A 1 91 ? -8.161 4.220 8.722 1.00 95.94 91 ASP A O 1
ATOM 735 N N . ILE A 1 92 ? -7.521 2.908 7.013 1.00 95.88 92 ILE A N 1
ATOM 736 C CA . ILE A 1 92 ? -6.113 2.748 7.387 1.00 95.88 92 ILE A CA 1
ATOM 737 C C . ILE A 1 92 ? -5.270 2.926 6.124 1.00 95.88 92 ILE A C 1
ATOM 739 O O . ILE A 1 92 ? -5.659 2.440 5.064 1.00 95.88 92 ILE A O 1
ATOM 743 N N . TYR A 1 93 ? -4.120 3.587 6.245 1.00 97.56 93 TYR A N 1
ATOM 744 C CA . TYR A 1 93 ? -3.129 3.717 5.176 1.00 97.56 93 TYR A CA 1
ATOM 745 C C . TYR A 1 93 ? -1.819 3.078 5.645 1.00 97.56 93 TYR A C 1
ATOM 747 O O . TYR A 1 93 ? -1.378 3.336 6.766 1.00 97.56 93 TYR A O 1
ATOM 755 N N . ILE A 1 94 ? -1.235 2.230 4.803 1.00 97.56 94 ILE A N 1
ATOM 756 C CA . ILE A 1 94 ? 0.105 1.662 4.952 1.00 97.56 94 ILE A CA 1
ATOM 757 C C . ILE A 1 94 ? 0.930 2.236 3.805 1.00 97.56 94 ILE A C 1
ATOM 759 O O . ILE A 1 94 ? 0.687 1.904 2.647 1.00 97.56 94 ILE A O 1
ATOM 763 N N . ASP A 1 95 ? 1.851 3.127 4.140 1.00 97.12 95 ASP A N 1
ATOM 764 C CA . ASP A 1 95 ? 2.607 3.941 3.193 1.00 97.12 95 ASP A CA 1
ATOM 765 C C . ASP A 1 95 ? 3.963 4.247 3.840 1.00 97.12 95 ASP A C 1
ATOM 767 O O . ASP A 1 95 ? 3.998 4.715 4.983 1.00 97.12 95 ASP A O 1
ATOM 771 N N . ASP A 1 96 ? 5.064 3.924 3.163 1.00 95.56 96 ASP A N 1
ATOM 772 C CA . ASP A 1 96 ? 6.423 4.103 3.689 1.00 95.56 96 ASP A CA 1
ATOM 773 C C . ASP A 1 96 ? 6.786 5.588 3.854 1.00 95.56 96 ASP A C 1
ATOM 775 O O . ASP A 1 96 ? 7.623 5.941 4.687 1.00 95.56 96 ASP A O 1
ATOM 779 N N . ARG A 1 97 ? 6.097 6.465 3.116 1.00 93.00 97 ARG A N 1
ATOM 780 C CA . ARG A 1 97 ? 6.244 7.925 3.151 1.00 93.00 97 ARG A CA 1
ATOM 781 C C . ARG A 1 97 ? 5.090 8.618 3.874 1.00 93.00 97 ARG A C 1
ATOM 783 O O . ARG A 1 97 ? 5.018 9.849 3.909 1.00 93.00 97 ARG A O 1
ATOM 790 N N . GLY A 1 98 ? 4.180 7.854 4.474 1.00 93.56 98 GLY A N 1
ATOM 791 C CA . GLY A 1 98 ? 3.056 8.383 5.231 1.00 93.56 98 GLY A CA 1
ATOM 792 C C . GLY A 1 98 ? 3.488 8.988 6.567 1.00 93.56 98 GLY A C 1
ATOM 793 O O . GLY A 1 98 ? 3.892 8.277 7.483 1.00 93.56 98 GLY A O 1
ATOM 794 N N . TYR A 1 99 ? 3.311 10.299 6.739 1.00 94.25 99 TYR A N 1
ATOM 795 C CA . TYR A 1 99 ? 3.419 10.928 8.057 1.00 94.25 99 TYR A CA 1
ATOM 796 C C . TYR A 1 99 ? 2.124 10.732 8.859 1.00 94.25 99 TYR A C 1
ATOM 798 O O . TYR A 1 99 ? 1.024 11.025 8.378 1.00 94.25 99 TYR A O 1
ATOM 806 N N . ARG A 1 100 ? 2.235 10.279 10.116 1.00 94.25 100 ARG A N 1
ATOM 807 C CA . ARG A 1 100 ? 1.085 10.156 11.022 1.00 94.25 100 ARG A CA 1
ATOM 808 C C . ARG A 1 100 ? 0.664 11.533 11.533 1.00 94.25 100 ARG A C 1
ATOM 810 O O . ARG A 1 100 ? 1.060 11.961 12.613 1.00 94.25 100 ARG A O 1
ATOM 817 N N . PHE A 1 101 ? -0.159 12.213 10.743 1.00 95.12 101 PHE A N 1
ATOM 818 C CA . PHE A 1 101 ? -0.622 13.554 11.069 1.00 95.12 101 PHE A CA 1
ATOM 819 C C . PHE A 1 101 ? -1.472 13.583 12.345 1.00 95.12 101 PHE A C 1
ATOM 821 O O . PHE A 1 101 ? -2.520 12.944 12.417 1.00 95.12 101 PHE A O 1
ATOM 828 N N . ASN A 1 102 ? -1.032 14.385 13.315 1.00 94.50 102 ASN A N 1
ATOM 829 C CA . ASN A 1 102 ? -1.767 14.676 14.547 1.00 94.50 102 ASN A CA 1
ATOM 830 C C . ASN A 1 102 ? -2.108 16.173 14.647 1.00 94.50 102 ASN A C 1
ATOM 832 O O . ASN A 1 102 ? -3.248 16.536 14.926 1.00 94.50 102 ASN A O 1
ATOM 836 N N . SER A 1 103 ? -1.126 17.045 14.397 1.00 97.50 103 SER A N 1
ATOM 837 C CA . SER A 1 103 ? -1.282 18.500 14.320 1.00 97.50 103 SER A CA 1
ATOM 838 C C . SER A 1 103 ? -0.173 19.105 13.451 1.00 97.50 103 SER A C 1
ATOM 840 O O . SER A 1 103 ? 0.879 18.491 13.261 1.00 97.50 103 SER A O 1
ATOM 842 N N . TRP A 1 104 ? -0.387 20.321 12.943 1.00 95.69 104 TRP A N 1
ATOM 843 C CA . TRP A 1 104 ? 0.640 21.056 12.193 1.00 95.69 104 TRP A CA 1
ATOM 844 C C . TRP A 1 104 ? 1.840 21.444 13.056 1.00 95.69 104 TRP A C 1
ATOM 846 O O . TRP A 1 104 ? 2.966 21.426 12.574 1.00 95.69 104 TRP A O 1
ATOM 856 N N . GLU A 1 105 ? 1.613 21.755 14.330 1.00 95.44 105 GLU A N 1
ATOM 857 C CA . GLU A 1 105 ? 2.687 22.038 15.282 1.00 95.44 105 GLU A CA 1
ATOM 858 C C . GLU A 1 105 ? 3.611 20.825 15.453 1.00 95.44 105 GLU A C 1
ATOM 860 O O . GLU A 1 105 ? 4.821 20.955 15.280 1.00 95.44 105 GLU A O 1
ATOM 865 N N . ASN A 1 106 ? 3.043 19.635 15.691 1.00 94.81 106 ASN A N 1
ATOM 866 C CA . ASN A 1 106 ? 3.821 18.401 15.807 1.00 94.81 106 ASN A CA 1
ATOM 867 C C . ASN A 1 106 ? 4.550 18.084 14.504 1.00 94.81 106 ASN A C 1
ATOM 869 O O . ASN A 1 106 ? 5.733 17.774 14.538 1.00 94.81 106 ASN A O 1
ATOM 873 N N . PHE A 1 107 ? 3.883 18.252 13.358 1.00 95.12 107 PHE A N 1
ATOM 874 C CA . PHE A 1 107 ? 4.525 18.072 12.060 1.00 95.12 107 PHE A CA 1
ATOM 875 C C . PHE A 1 107 ? 5.758 18.964 11.903 1.00 95.12 107 PHE A C 1
ATOM 877 O O . PHE A 1 107 ? 6.825 18.462 11.570 1.00 95.12 107 PHE A O 1
ATOM 884 N N . PHE A 1 108 ? 5.645 20.268 12.180 1.00 94.62 108 PHE A N 1
ATOM 885 C CA . PHE A 1 108 ? 6.781 21.186 12.076 1.00 94.62 108 PHE A CA 1
ATOM 886 C C . PHE A 1 108 ? 7.882 20.910 13.096 1.00 94.62 108 PHE A C 1
ATOM 888 O O . PHE A 1 108 ? 9.035 21.224 12.818 1.00 94.62 108 PHE A O 1
ATOM 895 N N . ASN A 1 109 ? 7.553 20.348 14.257 1.00 91.94 109 ASN A N 1
ATOM 896 C CA . ASN A 1 109 ? 8.560 19.895 15.211 1.00 91.94 109 ASN A CA 1
ATOM 897 C C . ASN A 1 109 ? 9.289 18.650 14.692 1.00 91.94 109 ASN A C 1
ATOM 899 O O . ASN A 1 109 ? 10.514 18.611 14.752 1.00 91.94 109 ASN A O 1
ATOM 903 N N . ASP A 1 110 ? 8.563 17.699 14.105 1.00 90.81 110 ASP A N 1
ATOM 904 C CA . ASP A 1 110 ? 9.134 16.468 13.564 1.00 90.81 110 ASP A CA 1
ATOM 905 C C . ASP A 1 110 ? 10.007 16.738 12.330 1.00 90.81 110 ASP A C 1
ATOM 907 O O . ASP A 1 110 ? 11.129 16.248 12.261 1.00 90.81 110 ASP A O 1
ATOM 911 N N . VAL A 1 111 ? 9.561 17.565 11.371 1.00 90.50 111 VAL A N 1
ATOM 912 C CA . VAL A 1 111 ? 10.347 17.824 10.144 1.00 90.50 111 VAL A CA 1
ATOM 913 C C . VAL A 1 111 ? 11.583 18.688 10.362 1.00 90.50 111 VAL A C 1
ATOM 915 O O . VAL A 1 111 ? 12.482 18.657 9.536 1.00 90.50 111 VAL A O 1
ATOM 918 N N . LYS A 1 112 ? 11.660 19.451 11.458 1.00 79.94 112 LYS A N 1
ATOM 919 C CA . LYS A 1 112 ? 12.884 20.190 11.818 1.00 79.94 112 LYS A CA 1
ATOM 920 C C . LYS A 1 112 ? 14.004 19.275 12.327 1.00 79.94 112 LYS A C 1
ATOM 922 O O . LYS A 1 112 ? 15.128 19.745 12.470 1.00 79.94 112 LYS A O 1
ATOM 927 N N . LEU A 1 113 ? 13.687 18.024 12.667 1.00 62.16 113 LEU A N 1
ATOM 928 C CA . LEU A 1 113 ? 14.642 17.027 13.161 1.00 62.16 113 LEU A CA 1
ATOM 929 C C . LEU A 1 113 ? 15.259 16.177 12.037 1.00 62.16 113 LEU A C 1
ATOM 931 O O . LEU A 1 113 ? 16.162 15.389 12.316 1.00 62.16 113 LEU A O 1
ATOM 935 N N . TYR A 1 114 ? 14.777 16.339 10.803 1.00 56.38 114 TYR A N 1
ATOM 936 C CA . TYR A 1 114 ? 15.335 15.756 9.581 1.00 56.38 114 TYR A CA 1
ATOM 937 C C . TYR A 1 114 ? 16.187 16.789 8.841 1.00 56.38 114 TYR A C 1
ATOM 939 O O . TYR A 1 114 ? 17.202 16.370 8.241 1.00 56.38 114 TYR A O 1
#

Mean predicted aligned error: 6.16 Å

Organism: Clostridium cellulovorans (strain ATCC 35296 / DSM 3052 / OCM 3 / 743B) (NCBI:txid573061)

Secondary structure (DSSP, 8-state):
------TTS---PEEEEESBTTTB---TT--GGGPPBPTTHHHHHHHHHHTT-EEEEE--S-GGGHHHHHHHHHHTT---SEEESS----SEEE-TT----S-HHHHHHHHTT-

InterPro domains:
  IPR023214 HAD superfamily [G3DSA:3.40.50.1000] (12-112)
  IPR036412 HAD-like superfamily [SSF56784] (13-106)

Nearest PDB structures (foldseek):
  4xru-assembly1_D  TM=6.490E-01  e=3.711E-05  Capnocytophaga gingivalis ATCC 33624
  4xrp-assembly1_D  TM=6.208E-01  e=4.860E-05  Capnocytophaga gingivalis ATCC 33624
  8i8b-assembly1_J  TM=7.728E-01  e=3.639E-03  Autographa californica multiple nucleopolyhedrovirus
  2ioh-assembly1_A  TM=6.193E-01  e=2.572E-02  Bacillus cereus
  7qnm-assembly6_K  TM=7.532E-01  e=5.048E-02  Zobellia galactanivorans